Protein AF-A0A355BIX1-F1 (afdb_monomer)

Solvent-accessible surface area (ba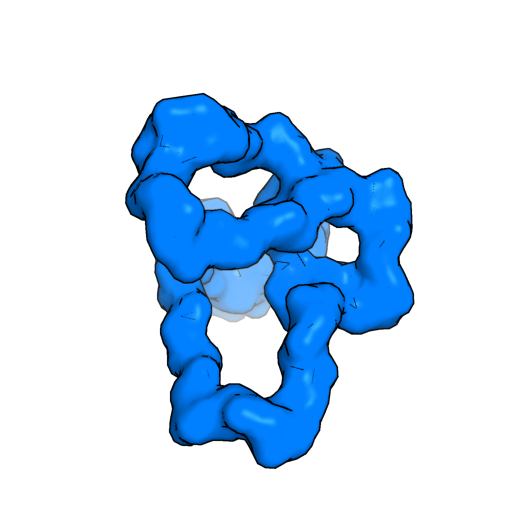ckbone atoms only — not comparable to full-atom values): 4448 Å² total; per-residue (Å²): 79,68,56,93,66,9,74,78,76,58,76,90,77,49,64,89,89,62,86,84,60,67,49,67,92,47,98,53,53,74,52,60,90,71,64,94,88,60,96,74,86,83,85,79,90,74,63,32,47,54,95,44,90,50,76,82,36,27,60,103,61,72,130

Foldseek 3Di:
DQDDQQAPDDPVPDDPPDDDDGGDDDPVRNQHPDDPPDPDDDDPPDWADAPDDTDQHYDSDRD

Radius of gyration: 13.4 Å; Cα contacts (8 Å, |Δi|>4): 54; chains: 1; bounding box: 34×27×29 Å

Secondary structure (DSSP, 8-state):
--STTS--S-GGGS-TT------S--TTGGGTT-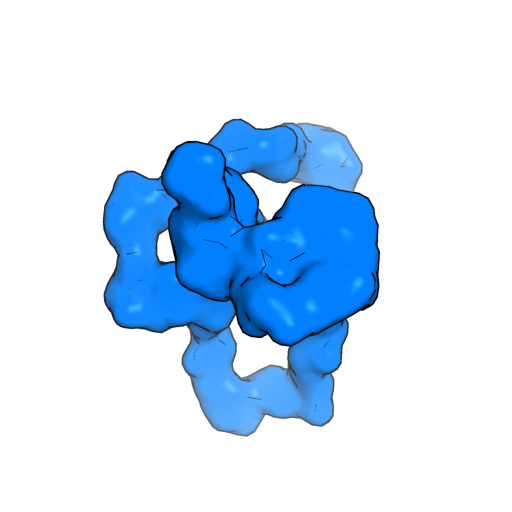-TT-S----TT--PPTTSSSTT--BSB--

Mean predicted aligned error: 2.56 Å

Nearest PDB structures (foldseek):
  1hi9-assembly1_A  TM=9.798E-01  e=3.921E-04  Bacillus subtilis

Sequence (63 aa):
DSHGSMTNLIPEELHPAAELIQGTPKPLVMMEGVDGGFDAAVFIGYHARMQQPGVLSHTISGG

Structure (mmCIF, N/CA/C/O backbone):
data_AF-A0A355BIX1-F1
#
_entry.id   AF-A0A355BIX1-F1
#
loop_
_atom_site.group_PDB
_atom_site.id
_atom_site.type_symbol
_atom_site.label_atom_id
_atom_site.label_alt_id
_atom_site.label_comp_id
_atom_site.label_asym_id
_atom_site.label_entity_id
_atom_site.label_seq_id
_atom_site.pdbx_PDB_ins_code
_atom_site.Cartn_x
_atom_site.Cartn_y
_atom_site.Cartn_z
_atom_site.occupancy
_atom_site.B_iso_or_equiv
_atom_site.auth_seq_id
_atom_site.auth_comp_id
_atom_site.auth_asym_id
_atom_site.auth_atom_id
_atom_site.pdbx_PDB_model_num
ATOM 1 N N . ASP A 1 1 ? 0.611 1.659 3.035 1.00 97.88 1 ASP A N 1
ATOM 2 C CA . ASP A 1 1 ? 1.741 2.034 2.159 1.00 97.88 1 ASP A CA 1
ATOM 3 C C . ASP A 1 1 ? 2.699 0.856 2.036 1.00 97.88 1 ASP A C 1
ATOM 5 O O . ASP A 1 1 ? 3.003 0.212 3.042 1.00 97.88 1 ASP A O 1
ATOM 9 N N . SER A 1 2 ? 3.114 0.551 0.808 1.00 97.88 2 SER A N 1
ATOM 10 C CA . SER A 1 2 ? 3.767 -0.710 0.437 1.00 97.88 2 SER A CA 1
ATOM 11 C C . SER A 1 2 ? 5.012 -0.514 -0.441 1.00 97.88 2 SER A C 1
ATOM 13 O O . SER A 1 2 ? 5.495 -1.483 -1.018 1.00 97.88 2 SER A O 1
ATOM 15 N N . HIS A 1 3 ? 5.546 0.710 -0.550 1.00 97.50 3 HIS A N 1
ATOM 16 C CA . HIS A 1 3 ? 6.717 1.013 -1.384 1.00 97.50 3 HIS A CA 1
ATOM 17 C C . HIS A 1 3 ? 7.901 1.547 -0.562 1.00 97.50 3 HIS A C 1
ATOM 19 O O . HIS A 1 3 ? 7.732 2.455 0.247 1.00 97.50 3 HIS A O 1
ATOM 25 N N . GLY A 1 4 ? 9.114 1.028 -0.778 1.00 95.69 4 GLY A N 1
ATOM 26 C CA . GLY A 1 4 ? 10.329 1.530 -0.119 1.00 95.69 4 GLY A CA 1
ATOM 27 C C . GLY A 1 4 ? 10.245 1.506 1.416 1.00 95.69 4 GLY A C 1
ATOM 28 O O . GLY A 1 4 ? 9.952 0.468 2.006 1.00 95.69 4 GLY A O 1
ATOM 29 N N . SER A 1 5 ? 10.470 2.658 2.064 1.00 96.81 5 SER A N 1
ATOM 30 C CA . SER A 1 5 ? 10.290 2.842 3.520 1.00 96.81 5 SER A CA 1
ATOM 31 C C . SER A 1 5 ? 8.828 2.800 3.974 1.00 96.81 5 SER A C 1
ATOM 33 O O . SER A 1 5 ? 8.559 2.772 5.174 1.00 96.81 5 SER A O 1
ATOM 35 N N . MET A 1 6 ? 7.887 2.780 3.027 1.00 98.06 6 MET A N 1
ATOM 36 C CA . MET A 1 6 ? 6.444 2.752 3.248 1.00 98.06 6 MET A CA 1
ATOM 37 C C . MET A 1 6 ? 5.920 4.022 3.942 1.00 98.06 6 MET A C 1
ATOM 39 O O . MET A 1 6 ? 4.975 3.956 4.724 1.00 98.06 6 MET A O 1
ATOM 43 N N . THR A 1 7 ? 6.539 5.174 3.671 1.00 97.75 7 THR A N 1
ATOM 44 C CA . THR A 1 7 ? 6.208 6.497 4.243 1.00 97.75 7 THR A CA 1
ATOM 45 C C . THR A 1 7 ? 5.966 7.544 3.146 1.00 97.75 7 THR A C 1
ATOM 47 O O . THR A 1 7 ? 6.408 8.682 3.262 1.00 97.75 7 THR A O 1
ATOM 50 N N . ASN A 1 8 ? 5.359 7.136 2.033 1.00 97.75 8 ASN A N 1
ATOM 51 C CA . ASN A 1 8 ? 5.217 7.932 0.812 1.00 97.75 8 ASN A CA 1
ATOM 52 C C . ASN A 1 8 ? 3.856 8.634 0.719 1.00 97.75 8 ASN A C 1
ATOM 54 O O . ASN A 1 8 ? 3.770 9.727 0.171 1.00 97.75 8 ASN A O 1
ATOM 58 N N . LEU A 1 9 ? 2.788 7.996 1.210 1.00 97.94 9 LEU A N 1
ATOM 59 C CA . LEU A 1 9 ? 1.454 8.605 1.244 1.00 97.94 9 LEU A CA 1
ATOM 60 C C . LEU A 1 9 ? 1.405 9.753 2.265 1.00 97.94 9 LEU A C 1
ATOM 62 O O . LEU A 1 9 ? 1.925 9.611 3.369 1.00 97.94 9 LEU A O 1
ATOM 66 N N . ILE A 1 10 ? 0.756 10.863 1.910 1.00 97.94 10 ILE A N 1
ATOM 67 C CA . ILE A 1 10 ? 0.582 12.033 2.783 1.00 97.94 10 ILE A CA 1
ATOM 68 C C . ILE A 1 10 ? -0.751 11.868 3.533 1.00 97.94 10 ILE A C 1
ATOM 70 O O . ILE A 1 10 ? -1.797 11.914 2.879 1.00 97.94 10 ILE A O 1
ATOM 74 N N . PRO A 1 11 ? -0.758 11.639 4.863 1.00 97.06 11 PRO A N 1
ATOM 75 C CA . PRO A 1 11 ? -1.986 11.366 5.614 1.00 97.06 11 PRO A CA 1
ATOM 76 C C . PRO A 1 11 ? -3.060 12.444 5.454 1.00 97.06 11 PRO A C 1
ATOM 78 O O . PRO A 1 11 ? -4.240 12.126 5.342 1.00 97.06 11 PRO A O 1
ATOM 81 N N . GLU A 1 12 ? -2.651 13.710 5.392 1.00 97.69 12 GLU A N 1
ATOM 82 C CA . GLU A 1 12 ? -3.540 14.869 5.295 1.00 97.69 12 GLU A CA 1
ATOM 83 C C . GLU A 1 12 ? -4.222 15.001 3.923 1.00 97.69 12 GLU A C 1
ATOM 85 O O . GLU A 1 12 ? -5.225 15.702 3.805 1.00 97.69 12 GLU A O 1
ATOM 90 N N . GLU A 1 13 ? -3.700 14.332 2.891 1.00 98.31 13 GLU A N 1
ATOM 91 C CA . GLU A 1 13 ? -4.269 14.326 1.536 1.00 98.31 13 GLU A CA 1
ATOM 92 C C . GLU A 1 13 ? -5.121 13.081 1.250 1.00 98.31 13 GLU A C 1
ATOM 94 O O . GLU A 1 13 ? -5.750 12.977 0.193 1.00 98.31 13 GLU A O 1
ATOM 99 N N . LEU A 1 14 ? -5.166 12.121 2.179 1.00 98.00 14 LEU A N 1
ATOM 100 C CA . LEU A 1 14 ? -6.030 10.957 2.043 1.00 98.00 14 LEU A CA 1
ATOM 101 C C . LEU A 1 14 ? -7.488 11.315 2.307 1.00 98.00 14 LEU A C 1
ATOM 103 O O . LEU A 1 14 ? -7.828 12.233 3.053 1.00 98.00 14 LEU A O 1
ATOM 107 N N . HIS A 1 15 ? -8.375 10.526 1.705 1.00 98.38 15 HIS A N 1
ATOM 108 C CA . HIS A 1 15 ? -9.792 10.620 2.012 1.00 98.38 15 HIS A CA 1
ATOM 109 C C . HIS A 1 15 ? -10.003 10.414 3.526 1.00 98.38 15 HIS A C 1
ATOM 111 O O . HIS A 1 15 ? -9.509 9.424 4.064 1.00 98.38 15 HIS A O 1
ATOM 117 N N . PRO A 1 16 ? -10.776 11.269 4.220 1.00 97.56 16 PRO A N 1
ATOM 118 C CA . PRO A 1 16 ? -10.855 11.266 5.686 1.00 97.56 16 PRO A CA 1
ATOM 119 C C . PRO A 1 16 ? -11.471 9.995 6.291 1.00 97.56 16 PRO A C 1
ATOM 121 O O . PRO A 1 16 ? -11.334 9.754 7.483 1.00 97.56 16 PRO A O 1
ATOM 124 N N . ALA A 1 17 ? -12.167 9.190 5.484 1.00 98.06 17 ALA A N 1
ATOM 125 C CA . ALA A 1 17 ? -12.697 7.887 5.896 1.00 98.06 17 ALA A CA 1
ATOM 126 C C . ALA A 1 17 ? -11.716 6.715 5.690 1.00 98.06 17 ALA A C 1
ATOM 128 O O . ALA A 1 17 ? -12.078 5.575 5.963 1.00 98.06 17 ALA A O 1
ATOM 129 N N . ALA A 1 18 ? -10.524 6.959 5.140 1.00 97.62 18 ALA A N 1
ATOM 130 C CA . ALA A 1 18 ? -9.522 5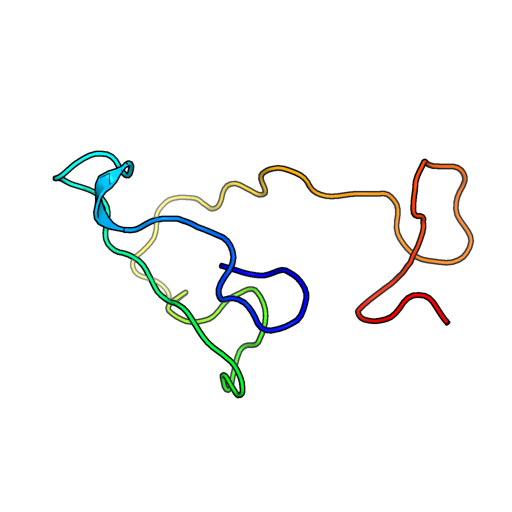.924 4.938 1.00 97.62 18 ALA A CA 1
ATOM 131 C C . ALA A 1 18 ? -8.647 5.769 6.185 1.00 97.62 18 ALA A C 1
ATOM 133 O O . ALA A 1 18 ? -8.223 6.752 6.790 1.00 97.62 18 ALA A O 1
ATOM 134 N N . GLU A 1 19 ? -8.318 4.526 6.518 1.00 97.75 19 GLU A N 1
ATOM 135 C CA . GLU A 1 19 ? -7.295 4.209 7.510 1.00 97.75 19 GLU A CA 1
ATOM 136 C C . GLU A 1 19 ? -5.969 3.920 6.806 1.00 97.75 19 GLU A C 1
ATOM 138 O O . GLU A 1 19 ? -5.922 3.263 5.762 1.00 97.75 19 GLU A O 1
ATOM 143 N N . LEU A 1 20 ? -4.873 4.429 7.370 1.00 98.12 20 LEU A N 1
ATOM 144 C CA . LEU A 1 20 ? -3.560 4.366 6.750 1.00 98.12 20 LEU A CA 1
ATOM 145 C C . LEU A 1 20 ? -2.555 3.633 7.640 1.00 98.12 20 LEU A C 1
ATOM 147 O O . LEU A 1 20 ? -2.239 4.067 8.743 1.00 98.12 20 LEU A O 1
ATOM 151 N N . ILE A 1 21 ? -1.964 2.571 7.092 1.00 98.31 21 ILE A N 1
ATOM 152 C CA . ILE A 1 21 ? -0.821 1.870 7.687 1.00 98.31 21 ILE A CA 1
ATOM 153 C C . ILE A 1 21 ? 0.464 2.312 6.969 1.00 98.31 21 ILE A C 1
ATOM 155 O O . ILE A 1 21 ? 0.627 2.061 5.767 1.00 98.31 21 ILE A O 1
ATOM 159 N N . GLN A 1 22 ? 1.397 2.943 7.691 1.00 97.88 22 GLN A N 1
ATOM 160 C CA . GLN A 1 22 ? 2.685 3.430 7.165 1.00 97.88 22 GLN A CA 1
ATOM 161 C C . GLN A 1 22 ? 3.878 2.899 7.955 1.00 97.88 22 GLN A C 1
ATOM 163 O O . GLN A 1 22 ? 3.747 2.440 9.085 1.00 97.88 22 GLN A O 1
ATOM 168 N N . GLY A 1 23 ? 5.052 2.999 7.343 1.00 98.00 23 GLY A N 1
ATOM 169 C CA . GLY A 1 23 ? 6.324 2.610 7.924 1.00 98.00 23 GLY A CA 1
ATOM 170 C C . GLY A 1 23 ? 6.697 1.152 7.674 1.00 98.00 23 GLY A C 1
ATOM 171 O O . GLY A 1 23 ? 5.909 0.334 7.186 1.00 98.00 23 GLY A O 1
ATOM 172 N N . THR A 1 24 ? 7.950 0.862 8.002 1.00 96.25 24 THR A N 1
ATOM 173 C CA . THR A 1 24 ? 8.601 -0.449 7.968 1.00 96.25 24 THR A CA 1
ATOM 174 C C . THR A 1 24 ? 9.506 -0.548 9.209 1.00 96.25 24 THR A C 1
ATOM 176 O O . THR A 1 24 ? 10.039 0.487 9.622 1.00 96.25 24 THR A O 1
ATOM 179 N N . PRO A 1 25 ? 9.698 -1.724 9.839 1.00 96.38 25 PRO A N 1
ATOM 180 C CA . PRO A 1 25 ? 9.224 -3.055 9.446 1.00 96.38 25 PRO A CA 1
ATOM 181 C C . PRO A 1 25 ? 7.753 -3.322 9.797 1.00 96.38 25 PRO A C 1
ATOM 183 O O . PRO A 1 25 ? 7.258 -2.857 10.819 1.00 96.38 25 PRO A O 1
ATOM 186 N N . LYS A 1 26 ? 7.077 -4.127 8.966 1.00 97.50 26 LYS A N 1
ATOM 187 C CA . LYS A 1 26 ? 5.729 -4.665 9.224 1.00 97.50 26 LYS A CA 1
ATOM 188 C C . LYS A 1 26 ? 5.733 -6.188 9.049 1.00 97.50 26 LYS A C 1
ATOM 190 O O . LYS A 1 26 ? 6.295 -6.634 8.043 1.00 97.50 26 LYS A O 1
ATOM 195 N N . PRO A 1 27 ? 5.140 -6.981 9.963 1.00 97.38 27 PRO A N 1
ATOM 196 C CA . PRO A 1 27 ? 5.132 -8.443 9.873 1.00 97.38 27 PRO A CA 1
ATOM 197 C C . PRO A 1 27 ? 4.647 -8.995 8.528 1.00 97.38 27 PRO A C 1
ATOM 199 O O . PRO A 1 27 ? 5.256 -9.924 8.001 1.00 97.38 27 PRO A O 1
ATOM 202 N N . LEU A 1 28 ? 3.600 -8.404 7.945 1.00 97.38 28 LEU A N 1
ATOM 203 C CA . LEU A 1 28 ? 3.038 -8.833 6.658 1.00 97.38 28 LEU A CA 1
ATOM 204 C C . LEU A 1 28 ? 3.478 -7.952 5.474 1.00 97.38 28 LEU A C 1
ATOM 206 O O . LEU A 1 28 ? 2.929 -8.051 4.375 1.00 97.38 28 LEU A O 1
ATOM 210 N N . VAL A 1 29 ? 4.495 -7.104 5.659 1.00 97.06 29 VAL A N 1
ATOM 211 C CA . VAL A 1 29 ? 5.124 -6.292 4.603 1.00 97.06 29 VAL A CA 1
ATOM 212 C C . VAL A 1 29 ? 4.091 -5.451 3.827 1.00 97.06 29 VAL A C 1
ATOM 214 O O . VAL A 1 29 ? 3.521 -4.513 4.384 1.00 97.06 29 VAL A O 1
ATOM 217 N N . MET A 1 30 ? 3.842 -5.757 2.546 1.00 97.94 30 MET A N 1
ATOM 218 C CA . MET A 1 30 ? 2.939 -5.003 1.668 1.00 97.94 30 MET A CA 1
ATOM 219 C C . MET A 1 30 ? 1.456 -5.214 1.997 1.00 97.94 30 MET A C 1
ATOM 221 O O . MET A 1 30 ? 0.632 -4.453 1.496 1.00 97.94 30 MET A O 1
ATOM 225 N N . MET A 1 31 ? 1.142 -6.231 2.806 1.00 97.75 31 MET A N 1
ATOM 226 C CA . MET A 1 31 ? -0.212 -6.674 3.144 1.00 97.75 31 MET A CA 1
ATOM 227 C C . MET A 1 31 ? -0.514 -6.542 4.647 1.00 97.75 31 MET A C 1
ATOM 229 O O . MET A 1 31 ? -1.389 -7.231 5.160 1.00 97.75 31 MET A O 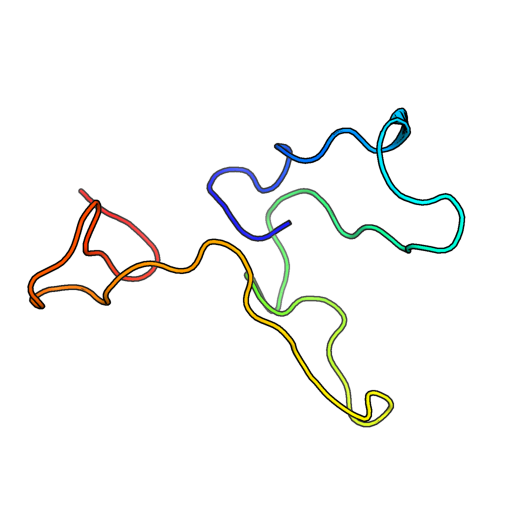1
ATOM 233 N N . GLU A 1 32 ? 0.212 -5.687 5.378 1.00 98.50 32 GLU A N 1
ATOM 234 C CA . GLU A 1 32 ? -0.098 -5.421 6.792 1.00 98.50 32 GLU A CA 1
ATOM 235 C C . GLU A 1 32 ? -1.552 -4.985 6.987 1.00 98.50 32 GLU A C 1
ATOM 237 O O . GLU A 1 32 ? -2.053 -4.144 6.242 1.00 98.50 32 GLU A O 1
ATOM 242 N N . GLY A 1 33 ? -2.198 -5.557 8.008 1.00 97.31 33 GLY A N 1
ATOM 243 C CA . GLY A 1 33 ? -3.589 -5.286 8.363 1.00 97.31 33 GLY A CA 1
ATOM 244 C C . GLY A 1 33 ? -4.620 -6.146 7.633 1.00 97.31 33 GLY A C 1
ATOM 245 O O . GLY A 1 33 ? -5.788 -6.070 7.992 1.00 97.31 33 GLY A O 1
ATOM 246 N N . VAL A 1 34 ? -4.231 -6.969 6.649 1.00 97.06 34 VAL A N 1
ATOM 247 C CA . VAL A 1 34 ? -5.185 -7.875 5.991 1.00 97.06 34 VAL A CA 1
ATOM 248 C C . VAL A 1 34 ? -5.543 -9.054 6.898 1.00 97.06 34 VAL A C 1
ATOM 250 O O . VAL A 1 34 ? -4.668 -9.720 7.454 1.00 97.06 34 VAL A O 1
ATOM 253 N N . ASP A 1 35 ? -6.834 -9.347 6.996 1.00 95.94 35 ASP A N 1
ATOM 254 C CA . ASP A 1 35 ? -7.370 -10.528 7.667 1.00 95.94 35 ASP A CA 1
ATOM 255 C C . ASP A 1 35 ? -8.642 -11.038 6.957 1.00 95.94 35 ASP A C 1
ATOM 257 O O . ASP A 1 35 ? -8.930 -10.672 5.816 1.00 95.94 35 ASP A O 1
ATOM 261 N N . GLY A 1 36 ? -9.391 -11.933 7.608 1.00 97.44 36 GLY A N 1
ATOM 262 C CA . GLY A 1 36 ? -10.629 -12.497 7.060 1.00 97.44 36 GLY A CA 1
ATOM 263 C C . GLY A 1 36 ? -11.842 -11.556 7.073 1.00 97.44 36 GLY A C 1
ATOM 264 O O . GLY A 1 36 ? -12.918 -11.989 6.671 1.00 97.44 36 GLY A O 1
ATOM 265 N N . GLY A 1 37 ? -11.705 -10.320 7.559 1.00 97.75 37 GLY A N 1
ATOM 266 C CA . GLY A 1 37 ? -12.776 -9.327 7.651 1.00 97.75 37 GLY A CA 1
ATOM 267 C C . GLY A 1 37 ? -12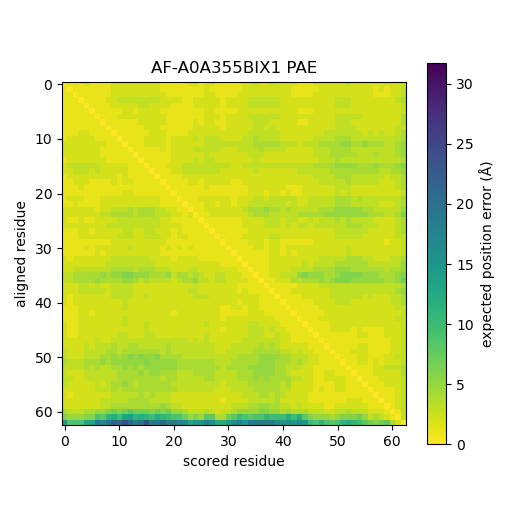.956 -8.456 6.406 1.00 97.75 37 GLY A C 1
ATOM 268 O O . GLY A 1 37 ? -13.880 -7.648 6.370 1.00 97.75 37 GLY A O 1
ATOM 269 N N . PHE A 1 38 ? -12.100 -8.600 5.390 1.00 97.81 38 PHE A N 1
ATOM 270 C CA . PHE A 1 38 ? -12.157 -7.805 4.162 1.00 97.81 38 PHE A CA 1
ATOM 271 C C . PHE A 1 38 ? -12.863 -8.558 3.027 1.00 97.81 38 PHE A C 1
ATOM 273 O O . PHE A 1 38 ? -12.506 -9.690 2.709 1.00 97.81 38 PHE A O 1
ATOM 280 N N . ASP A 1 39 ? -13.803 -7.896 2.347 1.00 98.50 39 ASP A N 1
ATOM 281 C CA . ASP A 1 39 ? -14.506 -8.463 1.183 1.00 98.50 39 ASP A CA 1
ATOM 282 C C . ASP A 1 39 ? -13.632 -8.525 -0.083 1.00 98.50 39 ASP A C 1
ATOM 284 O O . ASP A 1 39 ? -13.860 -9.346 -0.974 1.00 98.50 39 ASP A O 1
ATOM 288 N N . ALA A 1 40 ? -12.645 -7.629 -0.200 1.00 97.75 40 ALA A N 1
ATOM 289 C CA . ALA A 1 40 ? -11.781 -7.509 -1.371 1.00 97.75 40 ALA A CA 1
ATOM 290 C C . ALA A 1 40 ? -10.455 -6.803 -1.049 1.00 97.75 40 ALA A C 1
ATOM 292 O O . ALA A 1 40 ? -10.340 -6.061 -0.075 1.00 97.75 40 ALA A O 1
ATOM 293 N N . ALA A 1 41 ? -9.470 -6.982 -1.935 1.00 97.25 41 ALA A N 1
ATOM 294 C CA . ALA A 1 41 ? -8.202 -6.258 -1.923 1.00 97.25 41 ALA A CA 1
ATOM 295 C C . ALA A 1 41 ? -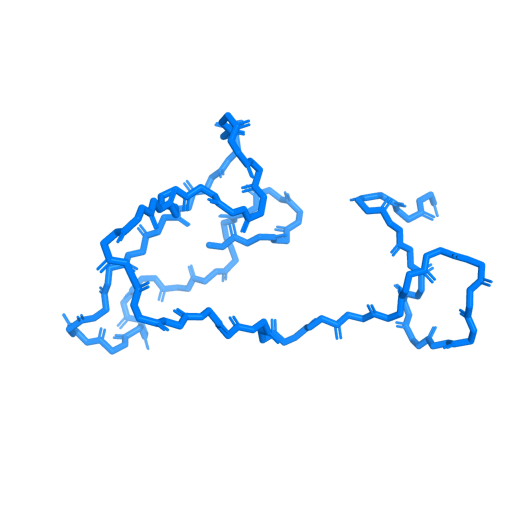7.944 -5.604 -3.289 1.00 97.25 41 ALA A C 1
ATOM 297 O O . ALA A 1 41 ? -8.211 -6.204 -4.332 1.00 97.25 41 ALA A O 1
ATOM 298 N N . VAL A 1 42 ? -7.399 -4.385 -3.286 1.00 98.19 42 VAL A N 1
ATOM 299 C CA . VAL A 1 42 ? -7.048 -3.638 -4.503 1.00 98.19 42 VAL A CA 1
ATOM 300 C C . VAL A 1 42 ? -5.567 -3.273 -4.473 1.00 98.19 42 VAL A C 1
ATOM 302 O O . VAL A 1 42 ? -5.075 -2.697 -3.506 1.00 98.19 42 VAL A O 1
ATOM 305 N N . PHE A 1 43 ? -4.853 -3.595 -5.551 1.00 97.81 43 PHE A N 1
ATOM 306 C CA . PHE A 1 43 ? -3.410 -3.387 -5.679 1.00 97.81 43 PHE A CA 1
ATOM 307 C C . PHE A 1 43 ? -3.119 -2.213 -6.620 1.00 97.81 43 PHE A C 1
ATOM 309 O O . PHE A 1 43 ? -3.121 -2.355 -7.841 1.00 97.81 43 PHE A O 1
ATOM 316 N N . ILE A 1 44 ? -2.899 -1.031 -6.039 1.00 97.88 44 ILE A N 1
ATOM 317 C CA . ILE A 1 44 ? -2.728 0.234 -6.770 1.00 97.88 44 ILE A CA 1
ATOM 318 C C . ILE A 1 44 ? -1.239 0.511 -7.003 1.00 97.88 44 ILE A C 1
ATOM 320 O O . ILE A 1 44 ? -0.431 0.375 -6.088 1.00 97.88 44 ILE A O 1
ATOM 324 N N . GLY A 1 45 ? -0.876 0.906 -8.229 1.00 96.69 45 GLY A N 1
ATOM 325 C CA . GLY A 1 45 ? 0.505 1.266 -8.580 1.00 96.69 45 GLY A CA 1
ATOM 326 C C . GLY A 1 45 ? 1.483 0.085 -8.651 1.00 96.69 45 GLY A C 1
ATOM 327 O O . GLY A 1 45 ? 2.692 0.292 -8.587 1.00 96.69 45 GLY A O 1
ATOM 328 N N . TYR A 1 46 ? 0.981 -1.149 -8.767 1.00 97.25 46 TYR A N 1
ATOM 329 C CA . TYR A 1 46 ? 1.814 -2.346 -8.913 1.00 97.25 46 TYR A CA 1
ATOM 330 C C . TYR A 1 46 ? 2.531 -2.380 -10.267 1.00 97.25 46 TYR A C 1
ATOM 332 O O . TYR A 1 46 ? 2.021 -1.899 -11.279 1.00 97.25 46 TYR A O 1
ATOM 340 N N . HIS A 1 47 ? 3.705 -3.007 -10.286 1.00 96.69 47 HIS A N 1
ATOM 341 C CA . HIS A 1 47 ? 4.526 -3.188 -11.480 1.00 96.69 47 HIS A CA 1
ATOM 342 C C . HIS A 1 47 ? 4.797 -4.670 -11.751 1.00 96.69 47 HIS A C 1
ATOM 344 O O . HIS A 1 47 ? 4.491 -5.549 -10.941 1.00 96.69 47 HIS A O 1
ATOM 350 N N . ALA A 1 48 ? 5.378 -4.951 -12.918 1.00 97.81 48 ALA A N 1
ATOM 351 C CA . ALA A 1 48 ? 5.764 -6.302 -13.293 1.00 97.81 48 ALA A CA 1
ATOM 352 C C . ALA A 1 48 ? 6.714 -6.921 -12.252 1.00 97.81 48 ALA A C 1
ATO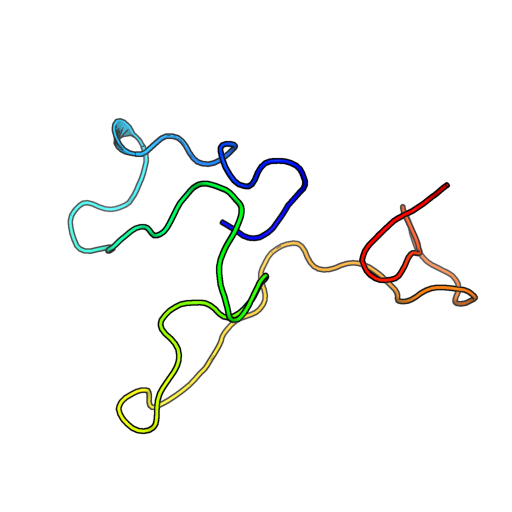M 354 O O . ALA A 1 48 ? 7.547 -6.233 -11.650 1.00 97.81 48 ALA A O 1
ATOM 355 N N . ARG A 1 49 ? 6.579 -8.236 -12.052 1.00 96.88 49 ARG A N 1
ATOM 356 C CA . ARG A 1 49 ? 7.504 -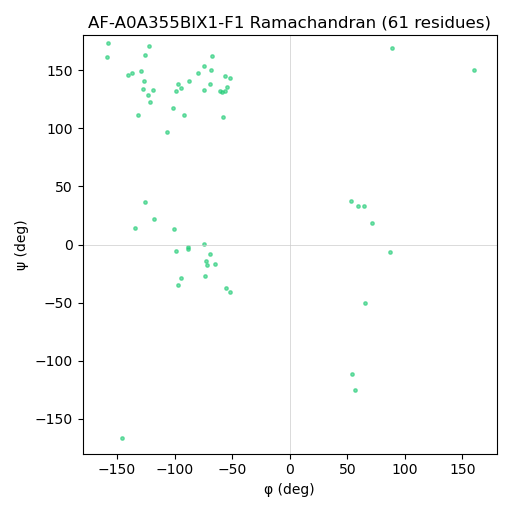9.018 -11.221 1.00 96.88 49 ARG A CA 1
ATOM 357 C C . ARG A 1 49 ? 8.885 -9.098 -11.873 1.00 96.88 49 ARG A C 1
ATOM 359 O O . ARG A 1 49 ? 8.999 -8.953 -13.087 1.00 96.88 49 ARG A O 1
ATOM 366 N N . MET A 1 50 ? 9.898 -9.445 -11.082 1.00 96.81 50 MET A N 1
ATOM 367 C CA . MET A 1 50 ? 11.267 -9.656 -11.554 1.00 96.81 50 MET A CA 1
ATOM 368 C C . MET A 1 50 ? 11.329 -10.630 -12.748 1.00 96.81 50 MET A C 1
ATOM 370 O O . MET A 1 50 ? 10.599 -11.623 -12.796 1.00 96.81 50 MET A O 1
ATOM 374 N N . GLN A 1 51 ? 12.236 -10.352 -13.694 1.00 95.12 51 GLN A N 1
ATOM 375 C CA . GLN A 1 51 ? 12.429 -11.118 -14.937 1.00 95.12 51 GLN A CA 1
ATOM 376 C C . GLN A 1 51 ? 11.179 -11.185 -15.836 1.00 95.12 51 GLN A C 1
ATOM 378 O O . GLN A 1 51 ? 10.952 -12.185 -16.518 1.00 95.12 51 GLN A O 1
ATOM 383 N N . GLN A 1 52 ? 10.351 -10.138 -15.852 1.00 97.69 52 GLN A N 1
ATOM 384 C CA . GLN A 1 52 ? 9.271 -9.977 -16.829 1.00 97.69 52 GLN A CA 1
ATOM 385 C C . GLN A 1 52 ? 9.346 -8.588 -17.479 1.00 97.69 52 GLN A C 1
ATOM 387 O O . GLN A 1 52 ? 9.790 -7.640 -16.834 1.00 97.69 52 GLN A O 1
ATOM 392 N N . PRO A 1 53 ? 8.920 -8.422 -18.743 1.00 97.62 53 PRO A N 1
ATOM 393 C CA . PRO A 1 53 ? 8.838 -7.098 -19.350 1.00 97.62 53 PRO A CA 1
ATOM 394 C C . PRO A 1 53 ? 7.904 -6.169 -18.559 1.00 97.62 53 PRO A C 1
ATOM 396 O O . PRO A 1 53 ? 6.771 -6.535 -18.247 1.00 97.62 53 PRO A O 1
ATOM 399 N N . GLY A 1 54 ? 8.370 -4.956 -18.259 1.00 96.44 54 GLY A N 1
ATOM 400 C CA . GLY A 1 54 ? 7.589 -3.926 -17.575 1.00 96.44 54 GLY A CA 1
ATOM 401 C C . GLY A 1 54 ? 8.471 -2.853 -16.942 1.00 96.44 54 GLY A C 1
ATOM 402 O O . GLY A 1 54 ? 9.610 -3.116 -16.553 1.00 96.44 54 GLY A O 1
ATOM 403 N N . VAL A 1 55 ? 7.946 -1.629 -16.848 1.00 96.06 55 VAL A N 1
ATOM 404 C CA . VAL A 1 55 ? 8.635 -0.514 -16.181 1.00 96.06 55 VAL A CA 1
ATOM 405 C C . VAL A 1 55 ? 8.877 -0.878 -14.717 1.00 96.06 55 VAL A C 1
ATOM 407 O O . VAL A 1 55 ? 7.963 -1.353 -14.046 1.00 96.06 55 VAL A O 1
ATOM 410 N N . LEU A 1 56 ? 10.111 -0.668 -14.244 1.00 95.06 56 LEU A N 1
ATOM 411 C CA . LEU A 1 56 ? 10.546 -0.992 -12.880 1.00 95.06 56 LEU A CA 1
ATOM 412 C C . LEU A 1 56 ? 10.265 -2.452 -12.477 1.00 95.06 56 LEU A C 1
ATOM 414 O O . LEU A 1 56 ? 9.916 -2.724 -11.333 1.00 95.06 56 LEU A O 1
ATOM 418 N N . SER A 1 57 ? 10.415 -3.403 -13.403 1.00 97.12 57 SER A N 1
ATOM 419 C CA . SER A 1 57 ? 10.224 -4.832 -13.125 1.00 97.12 57 SER A CA 1
ATOM 420 C C . SER A 1 57 ? 11.147 -5.330 -12.003 1.00 97.12 57 SER A C 1
ATOM 422 O O . SER A 1 57 ? 12.346 -5.514 -12.220 1.00 97.12 57 SER A O 1
ATOM 424 N N . HIS A 1 58 ? 10.580 -5.646 -10.839 1.00 97.19 58 HIS A N 1
ATOM 425 C CA . HIS A 1 58 ? 11.290 -6.273 -9.725 1.00 97.19 58 HIS A CA 1
ATOM 426 C C . HIS A 1 58 ? 10.335 -6.992 -8.763 1.00 97.19 58 HIS A C 1
ATOM 428 O O . HIS A 1 58 ? 9.114 -6.924 -8.901 1.00 97.19 58 HIS A O 1
ATOM 434 N N . THR A 1 59 ? 10.888 -7.714 -7.787 1.00 96.06 59 THR A N 1
ATOM 435 C CA . THR A 1 59 ? 10.120 -8.405 -6.744 1.00 96.06 59 THR A CA 1
ATOM 436 C C . THR A 1 59 ? 10.736 -8.086 -5.392 1.00 96.06 59 THR A C 1
ATOM 438 O O . THR A 1 59 ? 11.843 -8.529 -5.111 1.00 96.06 59 THR A O 1
ATOM 441 N N . ILE A 1 60 ? 10.007 -7.326 -4.568 1.00 94.19 60 ILE A N 1
ATOM 442 C CA . ILE A 1 60 ? 10.420 -6.794 -3.254 1.00 94.19 60 ILE A CA 1
ATOM 443 C C . ILE A 1 60 ? 11.577 -5.782 -3.321 1.00 94.19 60 ILE A C 1
ATOM 445 O O . ILE A 1 60 ? 11.448 -4.691 -2.777 1.00 94.19 60 ILE A O 1
ATOM 449 N N . SER A 1 61 ? 12.676 -6.091 -4.009 1.00 89.50 61 SER A N 1
ATOM 450 C CA . SER A 1 61 ? 13.803 -5.180 -4.240 1.00 89.50 61 SER A CA 1
ATOM 451 C C . SER A 1 61 ? 14.303 -5.247 -5.688 1.00 89.50 61 SER A C 1
ATOM 453 O O . SER A 1 61 ? 14.173 -6.276 -6.354 1.00 89.50 61 SER A O 1
ATOM 455 N N . GLY A 1 62 ? 14.798 -4.110 -6.193 1.00 78.88 62 GLY A N 1
ATOM 456 C CA . GLY A 1 62 ? 15.161 -3.909 -7.604 1.00 78.88 62 GLY A CA 1
ATOM 457 C C . GL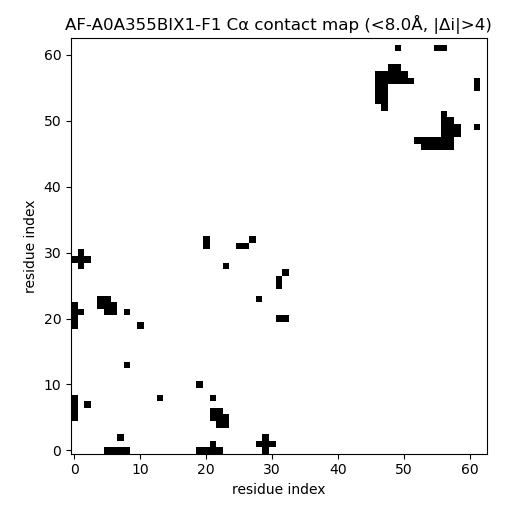Y A 1 62 ? 16.623 -4.151 -7.962 1.00 78.88 62 GLY A C 1
ATOM 458 O O . GLY A 1 62 ? 16.867 -4.592 -9.080 1.00 78.88 62 GLY A O 1
ATOM 459 N N . GLY A 1 63 ? 17.550 -3.948 -7.016 1.00 63.81 63 GLY A N 1
ATOM 460 C CA . GLY A 1 63 ? 18.992 -3.993 -7.289 1.00 63.81 63 GLY A CA 1
ATOM 461 C C . GLY A 1 63 ? 19.477 -2.799 -8.099 1.00 63.81 63 GLY A C 1
ATOM 462 O O . GLY A 1 63 ? 18.949 -2.578 -9.207 1.00 63.81 63 GLY A O 1
#

pLDDT: mean 96.38, std 4.9, range [63.81, 98.5]